Protein AF-A0A8B7VR67-F1 (afdb_monomer_lite)

Foldseek 3Di:
DVVVVVVCVVVVVVDDPVRSVVLVVCVVVVDDSVVVSVVVVVVVVVVVVVVVVVVVVD

Structure (mmCIF, N/CA/C/O backbone):
data_AF-A0A8B7VR67-F1
#
_entry.id   AF-A0A8B7VR67-F1
#
loop_
_atom_site.group_PDB
_atom_site.id
_atom_site.type_symbol
_atom_site.label_atom_id
_atom_site.label_alt_id
_atom_site.label_comp_id
_atom_site.label_asym_id
_atom_site.label_entity_id
_atom_site.label_seq_id
_atom_site.pdbx_PDB_ins_code
_atom_site.Cartn_x
_atom_site.Cartn_y
_atom_site.Cartn_z
_atom_site.occupancy
_atom_site.B_iso_or_equiv
_atom_site.auth_seq_id
_atom_site.auth_comp_id
_atom_site.auth_asym_id
_atom_site.auth_atom_id
_atom_site.pdbx_PDB_model_num
ATOM 1 N N . MET A 1 1 ? 1.612 -11.965 -8.064 1.00 87.00 1 MET A N 1
ATOM 2 C CA . MET A 1 1 ? 1.242 -11.168 -6.872 1.00 87.00 1 MET A CA 1
ATOM 3 C C . MET A 1 1 ? 1.670 -11.835 -5.574 1.00 87.00 1 MET A C 1
ATOM 5 O O . MET A 1 1 ? 2.012 -11.117 -4.644 1.00 87.00 1 MET A O 1
ATOM 9 N N . ASP A 1 2 ? 1.745 -13.166 -5.522 1.00 91.38 2 ASP A N 1
ATOM 10 C CA . ASP A 1 2 ? 2.100 -13.904 -4.299 1.00 91.38 2 ASP A CA 1
ATOM 11 C C . ASP A 1 2 ? 3.497 -13.567 -3.762 1.00 91.38 2 ASP A C 1
ATOM 13 O O . ASP A 1 2 ? 3.639 -13.296 -2.576 1.00 91.38 2 ASP A O 1
ATOM 17 N N . VAL A 1 3 ? 4.499 -13.445 -4.642 1.00 95.75 3 VAL A N 1
ATOM 18 C CA . VAL A 1 3 ? 5.871 -13.055 -4.256 1.00 95.75 3 VAL A CA 1
ATOM 19 C C . VAL A 1 3 ? 5.914 -11.662 -3.615 1.00 95.75 3 VAL A C 1
ATOM 21 O O . VAL A 1 3 ? 6.564 -11.463 -2.595 1.00 95.75 3 VAL A O 1
ATOM 24 N N . LEU A 1 4 ? 5.196 -10.682 -4.177 1.00 93.94 4 LEU A N 1
ATOM 25 C CA . LEU A 1 4 ? 5.146 -9.328 -3.613 1.00 93.94 4 LEU A CA 1
ATOM 26 C C . LEU A 1 4 ? 4.420 -9.306 -2.266 1.00 93.94 4 LEU A C 1
ATOM 28 O O . LEU A 1 4 ? 4.820 -8.569 -1.366 1.00 93.94 4 LEU A O 1
ATOM 32 N N . LEU A 1 5 ? 3.369 -10.116 -2.113 1.00 93.62 5 LEU A N 1
ATOM 33 C CA . LEU A 1 5 ? 2.663 -10.253 -0.843 1.00 93.62 5 LEU A CA 1
ATOM 34 C C . LEU A 1 5 ? 3.546 -10.915 0.222 1.00 93.62 5 LEU A C 1
ATOM 36 O O . LEU A 1 5 ? 3.515 -10.509 1.382 1.00 93.62 5 LEU A O 1
ATOM 40 N N . GLU A 1 6 ? 4.359 -11.895 -0.159 1.00 96.12 6 GLU A N 1
ATOM 41 C CA . GLU A 1 6 ? 5.330 -12.528 0.732 1.00 96.12 6 GLU A CA 1
ATOM 42 C C . GLU A 1 6 ? 6.419 -11.542 1.176 1.00 96.12 6 GLU A C 1
ATOM 44 O O . GLU A 1 6 ? 6.661 -11.402 2.375 1.00 96.12 6 GLU A O 1
ATOM 49 N N . ILE A 1 7 ? 6.982 -10.760 0.249 1.00 96.00 7 ILE A N 1
ATOM 50 C CA . ILE A 1 7 ? 7.919 -9.670 0.574 1.00 96.00 7 ILE A CA 1
ATOM 51 C C . ILE A 1 7 ? 7.264 -8.653 1.519 1.00 96.00 7 ILE A C 1
ATOM 53 O O . ILE A 1 7 ? 7.855 -8.269 2.528 1.00 96.00 7 ILE A O 1
ATOM 57 N N . SER A 1 8 ? 6.025 -8.246 1.229 1.00 94.00 8 SER A N 1
ATOM 58 C CA . SER A 1 8 ? 5.246 -7.327 2.067 1.00 94.00 8 SER A CA 1
ATOM 59 C C . SER A 1 8 ? 5.074 -7.845 3.502 1.00 94.00 8 SER A C 1
ATOM 61 O O . SER A 1 8 ? 5.180 -7.066 4.455 1.00 94.00 8 SER A O 1
ATOM 63 N N . ARG A 1 9 ? 4.853 -9.157 3.662 1.00 94.31 9 ARG A N 1
ATOM 64 C CA . ARG A 1 9 ? 4.750 -9.825 4.968 1.00 94.31 9 ARG A CA 1
ATOM 65 C C . ARG A 1 9 ? 6.089 -9.873 5.695 1.00 94.31 9 ARG A C 1
ATOM 67 O O . ARG A 1 9 ? 6.127 -9.545 6.875 1.00 94.31 9 ARG A O 1
ATOM 74 N N . ILE A 1 10 ? 7.175 -10.216 5.001 1.00 97.31 10 ILE A N 1
ATOM 75 C CA . ILE A 1 10 ? 8.532 -10.240 5.575 1.00 97.31 10 ILE A CA 1
ATOM 76 C C . ILE A 1 10 ? 8.933 -8.847 6.080 1.00 97.31 10 ILE A C 1
ATOM 78 O O . ILE A 1 10 ? 9.481 -8.714 7.170 1.00 97.31 10 ILE A O 1
ATOM 82 N N . LEU A 1 11 ? 8.618 -7.802 5.311 1.00 95.50 11 LEU A N 1
ATOM 83 C CA . LEU A 1 11 ? 8.894 -6.407 5.670 1.00 95.50 11 LEU A CA 1
ATOM 84 C C . LEU A 1 11 ? 7.846 -5.794 6.609 1.00 95.50 11 LEU A C 1
ATOM 86 O O . LEU A 1 11 ? 7.956 -4.621 6.961 1.00 95.50 11 LEU A O 1
ATOM 90 N N . ASN A 1 12 ? 6.828 -6.564 6.997 1.00 93.25 12 ASN A N 1
ATOM 91 C CA . ASN A 1 12 ? 5.748 -6.153 7.885 1.00 93.25 12 ASN A CA 1
ATOM 92 C C . ASN A 1 12 ? 5.109 -4.800 7.503 1.00 93.25 12 ASN A C 1
ATOM 94 O O . ASN A 1 12 ? 4.848 -3.949 8.353 1.00 93.25 12 ASN A O 1
ATOM 98 N N . THR A 1 13 ? 4.848 -4.583 6.209 1.00 91.44 13 THR A N 1
ATOM 99 C CA . THR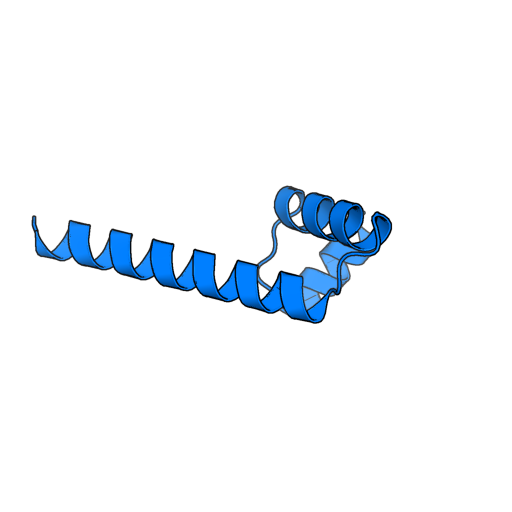 A 1 13 ? 4.275 -3.309 5.717 1.00 91.44 13 THR A CA 1
ATOM 100 C C . THR A 1 13 ? 2.802 -3.119 6.122 1.00 91.44 13 THR A C 1
ATOM 102 O O . THR A 1 13 ? 2.235 -2.024 6.025 1.00 91.44 13 THR A O 1
ATOM 105 N N . GLY A 1 14 ? 2.157 -4.205 6.561 1.00 91.38 14 GLY A N 1
ATOM 106 C CA . GLY A 1 14 ? 0.739 -4.239 6.903 1.00 91.38 14 GLY A CA 1
ATOM 107 C C . GLY A 1 14 ? -0.179 -4.018 5.700 1.00 91.38 14 GLY A C 1
ATOM 108 O O . GLY A 1 14 ? -1.303 -3.561 5.884 1.00 91.38 14 GLY A O 1
ATOM 109 N N . LEU A 1 15 ? 0.292 -4.236 4.468 1.00 92.88 15 LEU A N 1
ATOM 110 C CA . LEU A 1 15 ? -0.543 -4.197 3.264 1.00 92.88 15 LEU A CA 1
ATOM 111 C C . LEU A 1 15 ? -1.184 -5.567 3.028 1.00 92.88 15 LEU A C 1
ATOM 113 O O . LEU A 1 15 ? -0.488 -6.586 2.991 1.00 92.88 15 LEU A O 1
ATOM 117 N N . ASP A 1 16 ? -2.501 -5.579 2.841 1.00 92.56 16 ASP A N 1
ATOM 118 C CA . ASP A 1 16 ? -3.230 -6.753 2.373 1.00 92.56 16 ASP A CA 1
ATOM 119 C C . ASP A 1 16 ? -3.096 -6.928 0.849 1.00 92.56 16 ASP A C 1
ATOM 121 O O . ASP A 1 16 ? -2.500 -6.108 0.145 1.00 92.56 16 ASP A O 1
ATOM 125 N N . MET A 1 17 ? -3.616 -8.044 0.334 1.00 92.00 17 MET A N 1
ATOM 126 C CA . MET A 1 17 ? -3.494 -8.401 -1.081 1.00 92.00 17 MET A CA 1
ATOM 127 C C . MET A 1 17 ? -4.144 -7.361 -2.006 1.00 92.00 17 MET A C 1
ATOM 129 O O . MET A 1 17 ? -3.591 -7.049 -3.062 1.00 92.00 17 MET A O 1
ATOM 133 N N . GLU A 1 18 ? -5.294 -6.817 -1.609 1.00 94.25 18 GLU A N 1
ATOM 134 C CA . GLU A 1 18 ? -6.036 -5.836 -2.398 1.00 94.25 18 GLU A CA 1
ATOM 135 C C . GLU A 1 18 ? -5.293 -4.498 -2.459 1.00 94.25 18 GLU A C 1
ATOM 137 O O . GLU A 1 18 ? -4.987 -4.008 -3.550 1.00 94.25 18 GLU A O 1
ATOM 142 N N . THR A 1 19 ? -4.897 -3.957 -1.304 1.00 92.44 19 THR A N 1
ATOM 143 C 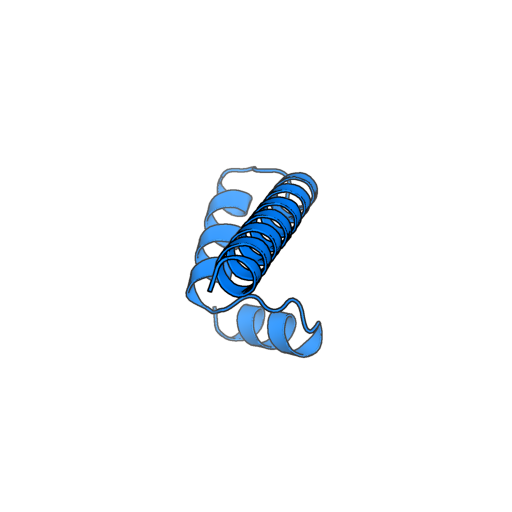CA . THR A 1 19 ? -4.157 -2.692 -1.215 1.00 92.44 19 THR A CA 1
ATOM 144 C C . THR A 1 19 ? -2.824 -2.794 -1.948 1.00 92.44 19 THR A C 1
ATOM 146 O O . THR A 1 19 ? -2.459 -1.893 -2.702 1.00 92.44 19 THR A O 1
ATOM 149 N N . LEU A 1 20 ? -2.106 -3.911 -1.792 1.00 94.88 20 LEU A N 1
ATOM 150 C CA . LEU A 1 20 ? -0.855 -4.140 -2.508 1.00 94.88 20 LEU A CA 1
ATOM 151 C C . LEU A 1 20 ? -1.069 -4.159 -4.028 1.00 94.88 20 LEU A C 1
ATOM 153 O O . LEU A 1 20 ? -0.271 -3.577 -4.762 1.00 94.88 20 LEU A O 1
ATOM 157 N N . SER A 1 21 ? -2.157 -4.769 -4.510 1.00 96.00 21 SER A N 1
ATOM 158 C CA . SER A 1 21 ? -2.493 -4.764 -5.937 1.00 96.00 21 SER A CA 1
ATOM 159 C C . SER A 1 21 ? -2.798 -3.374 -6.477 1.00 96.00 21 SER A C 1
ATOM 161 O O . SER A 1 21 ? -2.439 -3.082 -7.620 1.00 96.00 21 SER A O 1
ATOM 163 N N . ILE A 1 22 ? -3.449 -2.528 -5.684 1.00 95.19 22 ILE A N 1
ATOM 164 C CA . ILE A 1 22 ? -3.708 -1.138 -6.056 1.00 95.19 22 ILE A CA 1
ATOM 165 C C . ILE A 1 22 ? -2.385 -0.373 -6.129 1.00 95.19 22 ILE A C 1
ATOM 167 O O . ILE A 1 22 ? -2.125 0.290 -7.132 1.00 95.19 22 ILE A O 1
ATOM 171 N N . CYS A 1 23 ? -1.514 -0.521 -5.127 1.00 95.31 23 CYS A N 1
ATOM 172 C CA . CYS A 1 23 ? -0.209 0.137 -5.114 1.00 95.31 23 CYS A CA 1
ATOM 173 C C . CYS A 1 23 ? 0.637 -0.217 -6.339 1.00 95.31 23 CYS A C 1
ATOM 175 O O . CYS A 1 23 ? 1.219 0.674 -6.950 1.00 95.31 23 CYS A O 1
ATOM 177 N N . VAL A 1 24 ? 0.666 -1.495 -6.733 1.00 95.19 24 VAL A N 1
ATOM 178 C CA . VAL A 1 24 ? 1.386 -1.932 -7.940 1.00 95.19 24 VAL A CA 1
ATOM 179 C C . VAL A 1 24 ? 0.829 -1.244 -9.187 1.00 95.19 24 VAL A C 1
ATOM 181 O O . VAL A 1 24 ? 1.603 -0.661 -9.938 1.00 95.19 24 VAL A O 1
ATOM 184 N N . ARG A 1 25 ? -0.499 -1.216 -9.367 1.00 96.75 25 ARG A N 1
ATOM 185 C CA . ARG A 1 25 ? -1.138 -0.553 -10.519 1.00 96.75 25 ARG A CA 1
ATOM 186 C C . ARG A 1 25 ? -0.827 0.946 -10.578 1.00 96.75 25 ARG A C 1
ATOM 188 O O . ARG A 1 25 ? -0.599 1.490 -11.652 1.00 96.75 25 ARG A O 1
ATOM 195 N N . LEU A 1 26 ? -0.825 1.618 -9.429 1.00 96.19 26 LEU A N 1
ATOM 196 C CA . LEU A 1 26 ? -0.494 3.041 -9.335 1.00 96.19 26 LEU A CA 1
ATOM 197 C C . LEU A 1 26 ? 0.979 3.291 -9.693 1.00 96.19 26 LEU A C 1
ATOM 199 O O . LEU A 1 26 ? 1.278 4.196 -10.471 1.00 96.19 26 LEU A O 1
ATOM 203 N N . CYS A 1 27 ? 1.893 2.452 -9.202 1.00 95.31 27 CYS A N 1
ATOM 204 C CA . CYS A 1 27 ? 3.304 2.510 -9.583 1.00 95.31 27 CYS A CA 1
ATOM 205 C C . CYS A 1 27 ? 3.511 2.239 -11.086 1.00 95.31 27 CYS A C 1
ATOM 207 O O . CYS A 1 27 ? 4.309 2.924 -11.720 1.00 95.31 27 CYS A O 1
ATOM 209 N N . GLU A 1 28 ? 2.767 1.300 -11.682 1.00 96.50 28 GLU A N 1
ATOM 210 C CA . GLU A 1 28 ? 2.788 1.021 -13.131 1.00 96.50 28 GLU A CA 1
ATOM 211 C C . GLU A 1 28 ? 2.314 2.217 -13.974 1.00 96.50 28 GLU A C 1
ATOM 213 O O . GLU A 1 28 ? 2.757 2.388 -15.108 1.00 96.50 28 GLU A O 1
ATOM 218 N N . GLN A 1 29 ? 1.458 3.080 -13.419 1.00 97.19 29 GLN A N 1
ATOM 219 C CA . GLN A 1 29 ? 1.034 4.340 -14.043 1.00 97.19 29 GLN A CA 1
ATOM 220 C C . GLN A 1 29 ? 2.067 5.473 -13.894 1.00 97.19 29 GLN A C 1
ATOM 222 O O . GLN A 1 29 ? 1.817 6.594 -14.335 1.00 97.19 29 GLN A O 1
ATOM 227 N N . GLY A 1 30 ? 3.228 5.202 -13.287 1.00 96.12 30 GLY A N 1
ATOM 228 C CA . GLY A 1 30 ? 4.301 6.179 -13.095 1.00 96.12 30 GLY A CA 1
ATOM 229 C C . GLY A 1 30 ? 4.142 7.048 -11.847 1.00 96.12 30 GLY A C 1
ATOM 230 O O . GLY A 1 30 ? 4.831 8.060 -11.716 1.00 96.12 30 GLY A O 1
ATOM 231 N N . ILE A 1 31 ? 3.252 6.680 -10.920 1.00 96.88 31 ILE A N 1
ATOM 232 C CA . ILE A 1 31 ? 3.133 7.379 -9.637 1.00 96.88 31 ILE A CA 1
ATOM 233 C C . ILE A 1 31 ? 4.373 7.094 -8.787 1.00 96.88 31 ILE A C 1
ATOM 235 O O . ILE A 1 31 ? 4.817 5.953 -8.674 1.00 96.88 31 ILE A O 1
ATOM 239 N N . ASN A 1 32 ? 4.912 8.140 -8.154 1.00 95.88 32 ASN A N 1
ATOM 240 C CA . ASN A 1 32 ? 6.054 8.021 -7.253 1.00 95.88 32 ASN A CA 1
ATOM 241 C C . ASN A 1 32 ? 5.697 7.132 -6.034 1.00 95.88 32 ASN A C 1
ATOM 243 O O . ASN A 1 32 ? 4.820 7.517 -5.249 1.00 95.88 32 ASN A O 1
ATOM 247 N N . PRO A 1 33 ? 6.394 5.995 -5.821 1.00 94.00 33 PRO A N 1
ATOM 248 C CA . PRO A 1 33 ? 6.152 5.101 -4.688 1.00 94.00 33 PRO A CA 1
ATOM 249 C C . PRO A 1 33 ? 6.303 5.778 -3.321 1.00 94.00 33 PRO A C 1
ATOM 251 O O . PRO A 1 33 ? 5.572 5.450 -2.387 1.00 94.00 33 PRO A O 1
ATOM 254 N N . GLU A 1 34 ? 7.221 6.740 -3.189 1.00 95.12 34 GLU A N 1
ATOM 255 C CA . GLU A 1 34 ? 7.442 7.463 -1.932 1.00 95.12 34 GLU A CA 1
ATOM 256 C C . GLU A 1 34 ? 6.235 8.333 -1.582 1.00 95.12 34 GLU A C 1
ATOM 258 O O . GLU A 1 34 ? 5.727 8.262 -0.461 1.00 95.12 34 GLU A O 1
ATOM 263 N N . ALA A 1 35 ? 5.722 9.086 -2.561 1.00 95.31 35 ALA A N 1
ATOM 264 C CA . ALA A 1 35 ? 4.525 9.906 -2.397 1.00 95.31 35 ALA A CA 1
ATOM 265 C C . ALA A 1 35 ? 3.301 9.039 -2.067 1.00 95.31 35 ALA A C 1
ATOM 267 O O . ALA A 1 35 ? 2.560 9.345 -1.132 1.00 95.31 35 ALA A O 1
ATOM 268 N N . LEU A 1 36 ? 3.136 7.914 -2.771 1.00 94.75 36 LEU A N 1
ATOM 269 C CA . LEU A 1 36 ? 2.077 6.947 -2.488 1.00 94.75 36 LEU A CA 1
ATOM 270 C C . LEU A 1 36 ? 2.173 6.402 -1.054 1.00 94.75 36 LEU A C 1
ATOM 272 O O . LEU A 1 36 ? 1.163 6.306 -0.355 1.00 94.75 36 LEU A O 1
ATOM 276 N N . SER A 1 37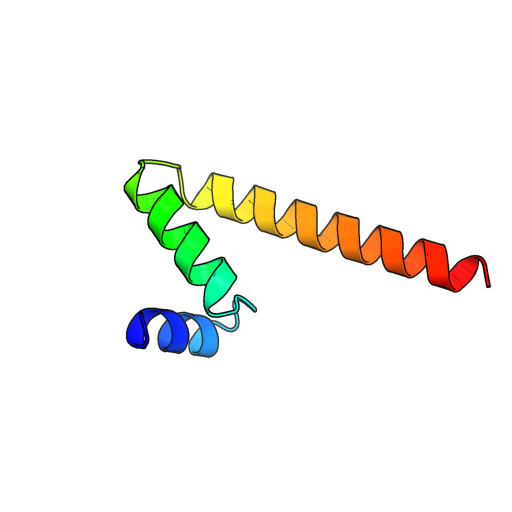 ? 3.385 6.098 -0.581 1.00 93.81 37 SER A N 1
ATOM 277 C CA . SER A 1 37 ? 3.602 5.619 0.788 1.00 93.81 37 SER A CA 1
ATOM 278 C C . SER A 1 37 ? 3.197 6.652 1.846 1.00 93.81 37 SER A C 1
ATOM 280 O O . SER A 1 37 ? 2.616 6.280 2.869 1.00 93.81 37 SER A O 1
ATOM 282 N N . SER A 1 38 ? 3.467 7.937 1.599 1.00 95.50 38 SER A N 1
ATOM 283 C CA . SER A 1 38 ? 3.085 9.032 2.495 1.00 95.50 38 SER A CA 1
ATOM 284 C C . SER A 1 38 ? 1.568 9.147 2.596 1.00 95.50 38 SER A C 1
ATOM 286 O O . SER A 1 38 ? 1.036 9.135 3.705 1.00 95.50 38 SER A O 1
ATOM 288 N N . VAL A 1 39 ? 0.870 9.126 1.457 1.00 95.19 39 VAL A N 1
ATOM 289 C CA . VAL A 1 39 ? -0.600 9.180 1.414 1.00 95.19 39 VAL A CA 1
ATOM 290 C C . VAL A 1 39 ? -1.221 8.004 2.175 1.00 95.19 39 VAL A C 1
ATOM 292 O O . VAL A 1 39 ? -2.119 8.200 2.992 1.00 95.19 39 VAL A O 1
ATOM 295 N N . ILE A 1 40 ? -0.719 6.779 1.982 1.00 93.19 40 ILE A N 1
ATOM 296 C CA . ILE A 1 40 ? -1.229 5.594 2.697 1.00 93.19 40 ILE A CA 1
ATOM 297 C C . ILE A 1 40 ? -1.054 5.739 4.215 1.00 93.19 40 ILE A C 1
ATOM 299 O O . ILE A 1 40 ? -1.966 5.408 4.978 1.00 93.19 40 ILE A O 1
ATOM 303 N N . LYS A 1 41 ? 0.101 6.236 4.673 1.00 93.25 41 LYS A N 1
ATOM 304 C CA . LYS A 1 41 ? 0.366 6.454 6.106 1.00 93.25 41 LYS A CA 1
ATOM 305 C C . LYS A 1 41 ? -0.567 7.50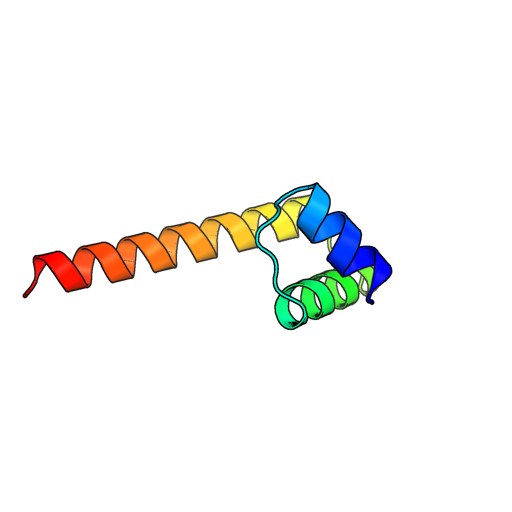7 6.700 1.00 93.25 41 LYS A C 1
ATOM 307 O O . LYS A 1 41 ? -1.094 7.301 7.792 1.00 93.25 41 LYS A O 1
ATOM 312 N N . GLU A 1 42 ? -0.790 8.606 5.986 1.00 96.06 42 GLU A N 1
ATOM 313 C CA . GLU A 1 42 ? -1.691 9.675 6.423 1.00 96.06 42 GLU A CA 1
ATOM 314 C C . GLU A 1 42 ? -3.140 9.192 6.525 1.00 96.06 42 GLU A C 1
ATOM 316 O O . GLU A 1 42 ? -3.784 9.417 7.550 1.00 96.06 42 GLU A O 1
ATOM 321 N N . LEU A 1 43 ? -3.628 8.454 5.524 1.00 94.44 43 LEU A N 1
ATOM 322 C CA . LEU A 1 43 ? -4.981 7.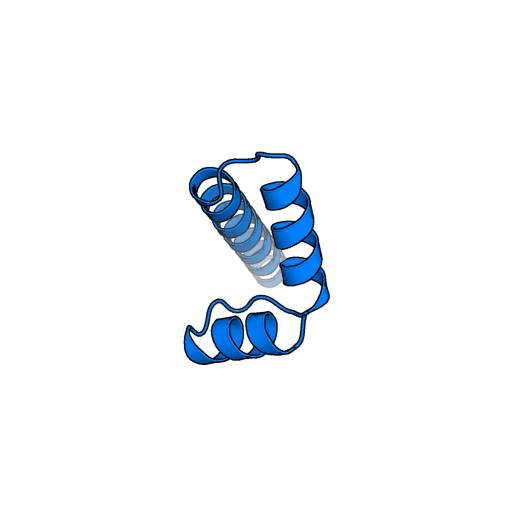889 5.534 1.00 94.44 43 LEU A CA 1
ATOM 323 C C . LEU A 1 43 ? -5.190 6.901 6.689 1.00 94.44 43 LEU A C 1
ATOM 325 O O . LEU A 1 43 ? -6.229 6.940 7.356 1.00 94.44 43 LEU A O 1
ATOM 329 N N . ARG A 1 44 ? -4.199 6.042 6.969 1.00 92.75 44 ARG A N 1
ATOM 330 C CA . ARG A 1 44 ? -4.239 5.121 8.120 1.00 92.75 44 ARG A CA 1
ATOM 331 C C . ARG A 1 44 ? -4.330 5.887 9.436 1.00 92.75 44 ARG A C 1
ATOM 333 O O . ARG A 1 44 ? -5.240 5.632 10.220 1.00 92.75 44 ARG A O 1
ATOM 340 N N . LYS A 1 45 ? -3.463 6.884 9.626 1.00 94.25 45 LYS A N 1
ATOM 341 C CA . LYS A 1 45 ? -3.447 7.724 10.830 1.00 94.25 45 LYS A CA 1
ATOM 342 C C . LYS A 1 45 ? -4.763 8.485 11.025 1.00 94.25 45 LYS A C 1
ATOM 344 O O . LYS A 1 45 ? -5.272 8.544 12.141 1.00 94.25 45 LYS A O 1
ATOM 349 N N . ALA A 1 46 ? -5.327 9.049 9.956 1.00 94.81 46 ALA A N 1
ATOM 350 C CA . ALA A 1 46 ? -6.615 9.739 10.012 1.00 94.81 46 ALA A CA 1
ATOM 351 C C . ALA A 1 46 ? -7.750 8.779 10.402 1.00 94.81 46 ALA A C 1
ATOM 353 O O . ALA A 1 46 ? -8.566 9.104 11.259 1.00 94.81 46 ALA A O 1
ATOM 354 N N . THR A 1 47 ? -7.762 7.571 9.833 1.00 93.69 47 THR A N 1
ATOM 355 C CA . THR A 1 47 ? -8.760 6.539 10.154 1.00 93.69 47 THR A CA 1
ATOM 356 C C . THR A 1 47 ? -8.664 6.086 11.612 1.00 93.69 47 THR A C 1
ATOM 358 O O . THR A 1 47 ? -9.682 5.922 12.279 1.00 93.69 47 THR A O 1
ATOM 361 N N . GLU A 1 48 ? -7.450 5.893 12.127 1.00 93.81 48 GLU A N 1
ATOM 362 C CA . GLU A 1 48 ? -7.220 5.555 13.537 1.00 93.81 48 GLU A CA 1
ATOM 363 C C . GLU A 1 48 ? -7.684 6.674 14.475 1.00 93.81 48 GLU A C 1
ATOM 365 O O . GLU A 1 48 ? -8.350 6.397 15.472 1.00 93.81 48 GLU A O 1
ATOM 370 N N . ALA A 1 49 ? -7.394 7.933 14.137 1.00 94.56 49 ALA A N 1
ATOM 371 C CA . ALA A 1 49 ? -7.843 9.087 14.912 1.00 94.56 49 ALA A CA 1
ATOM 372 C C . ALA A 1 49 ? -9.377 9.204 14.947 1.00 94.56 49 ALA A C 1
ATOM 374 O O . ALA A 1 49 ? -9.941 9.487 16.004 1.00 94.56 49 ALA A O 1
ATOM 375 N N . LEU A 1 50 ? -10.053 8.941 13.822 1.00 94.81 50 LEU A N 1
ATOM 376 C CA . LEU A 1 50 ? -11.517 8.915 13.756 1.00 94.81 50 LEU A CA 1
ATOM 377 C C . LEU A 1 50 ? -12.095 7.827 14.669 1.00 94.81 50 LEU A C 1
ATOM 379 O O . LEU A 1 50 ? -12.916 8.135 15.528 1.00 94.81 50 LEU A O 1
ATOM 383 N N . LYS A 1 51 ? -11.585 6.592 14.573 1.00 93.44 51 LYS A N 1
ATOM 384 C CA . LYS A 1 51 ? -12.015 5.475 15.436 1.00 93.44 51 LYS A CA 1
ATOM 385 C C . LYS A 1 51 ? -11.789 5.760 16.923 1.00 93.44 51 LYS A C 1
ATOM 387 O O . LYS A 1 51 ? -12.615 5.410 17.761 1.00 93.44 51 LYS A O 1
ATOM 392 N N . ALA A 1 52 ? -10.668 6.398 17.266 1.00 90.94 52 ALA A N 1
ATOM 393 C CA . ALA A 1 52 ? -10.379 6.788 18.642 1.00 90.94 52 ALA A CA 1
ATOM 394 C C . ALA A 1 52 ? -11.372 7.842 19.157 1.00 90.94 52 ALA A C 1
ATOM 396 O O . ALA A 1 52 ? -11.851 7.721 20.283 1.00 90.94 52 ALA A O 1
ATOM 397 N N . SER A 1 53 ? -11.716 8.830 18.324 1.00 89.31 53 SER A N 1
ATOM 398 C CA . SER A 1 53 ? -12.705 9.860 18.657 1.00 89.31 53 SER A CA 1
ATOM 399 C C . SER A 1 53 ? -14.102 9.275 18.879 1.00 89.31 53 SER A C 1
ATOM 401 O O . SER A 1 53 ? -14.795 9.705 19.801 1.00 89.31 53 SER A O 1
ATOM 403 N N . GLU A 1 54 ? -14.519 8.308 18.058 1.00 85.62 54 GLU A N 1
ATOM 404 C CA . GLU A 1 54 ? -15.815 7.627 18.194 1.00 85.62 54 GLU A CA 1
ATOM 405 C C . GLU A 1 54 ? -15.912 6.850 19.518 1.00 85.62 54 GLU A C 1
ATOM 407 O O . GLU A 1 54 ? -16.927 6.930 20.208 1.00 8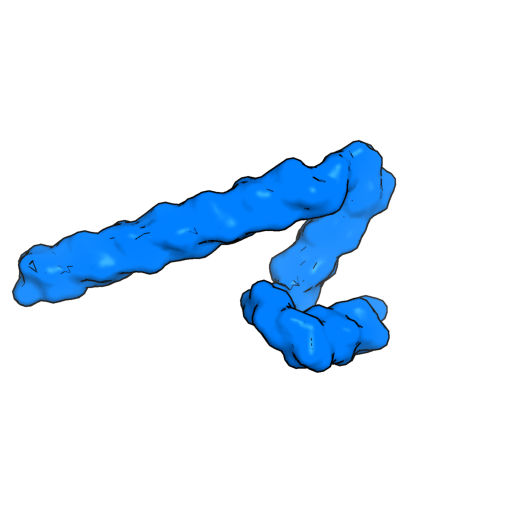5.62 54 GLU A O 1
ATOM 412 N N . ASN A 1 55 ? -14.832 6.178 19.931 1.00 73.00 55 ASN A N 1
ATOM 413 C CA . ASN A 1 55 ? -14.798 5.416 21.184 1.00 73.00 55 ASN A CA 1
ATOM 414 C C . ASN A 1 55 ? -14.852 6.287 22.448 1.00 73.00 55 ASN A C 1
ATOM 416 O O . ASN A 1 55 ? -15.355 5.833 23.467 1.00 73.00 55 ASN A O 1
ATOM 420 N N . THR A 1 56 ? -14.335 7.518 22.413 1.00 71.75 56 THR A N 1
ATOM 421 C CA . THR A 1 56 ? -14.433 8.461 23.547 1.00 71.75 56 THR A CA 1
ATOM 422 C C . THR A 1 56 ? -15.782 9.169 23.654 1.00 71.75 56 THR A C 1
ATOM 424 O O . THR A 1 56 ? -16.043 9.815 24.666 1.00 71.75 56 THR A O 1
ATOM 427 N N . ALA A 1 57 ? -16.621 9.087 22.620 1.00 61.38 57 ALA A N 1
ATOM 428 C CA . ALA A 1 57 ? -17.952 9.692 22.598 1.00 61.38 57 ALA A CA 1
ATOM 429 C C . ALA A 1 57 ? -19.070 8.737 23.072 1.00 61.38 57 ALA A C 1
ATOM 431 O O . ALA A 1 57 ? -20.228 9.153 23.103 1.00 61.38 57 ALA A O 1
ATOM 432 N N . SER A 1 58 ? -18.733 7.484 23.420 1.00 53.41 58 SER A N 1
ATOM 433 C CA . SER A 1 58 ? -19.648 6.461 23.962 1.00 53.41 58 SER A CA 1
ATOM 434 C C . SER A 1 58 ? -19.463 6.241 25.460 1.00 53.41 58 SER A C 1
ATOM 436 O O . SER A 1 58 ? -18.312 6.355 25.936 1.00 53.41 58 SER A O 1
#

Secondary structure (DSSP, 8-state):
-HHHHHHHHHTT----HHHHHHHHHHHHTT--HHHHHHHHHHHHHHHHHHHHHHHHT-

Sequence (58 aa):
MDVLLEISRILNTGLDMETLSICVRLCEQGINPEALSSVIKELRKATEALKASENTAS

pLDDT: mean 92.08, std 8.0, range [53.41, 97.31]

Radius of gyration: 14.12 Å; chains: 1; bounding box: 28×24×38 Å

InterPro domains:
  IPR022214 Mitotic-spindle organizing protein 1 [PF12554] (22-68)
  IPR022214 Mitotic-spindle organizing protein 1 [PTHR28520] (14-79)

Organism: Castor canadensis (NCBI:txid51338)